Protein AF-A0A7W4CHC6-F1 (afdb_monomer_lite)

Radius of gyration: 14.71 Å; chains: 1; bounding box: 42×25×29 Å

Secondary structure (DSSP, 8-state):
--------SS-HHHHHHHH--HHHHHHHHHHHTTTPPP-PPP--------

pLDDT: mean 86.9, std 13.97, range [44.28, 97.88]

Structure (mmCIF, N/CA/C/O backbone):
data_AF-A0A7W4CHC6-F1
#
_entry.id   AF-A0A7W4CHC6-F1
#
loop_
_atom_site.group_PDB
_atom_site.id
_atom_site.type_symbol
_atom_site.label_atom_id
_atom_site.label_alt_id
_atom_site.label_comp_id
_atom_site.label_asym_id
_atom_site.label_entity_id
_atom_site.label_seq_id
_atom_site.pdbx_PDB_ins_code
_atom_site.Cartn_x
_atom_site.Cartn_y
_atom_site.Cartn_z
_atom_site.occupancy
_atom_site.B_iso_or_equiv
_atom_site.auth_seq_id
_atom_site.auth_comp_id
_atom_site.auth_asym_id
_atom_site.auth_atom_id
_atom_site.pdbx_PDB_model_num
ATOM 1 N N . ILE A 1 1 ? 3.337 17.498 13.153 1.00 60.31 1 ILE A N 1
ATOM 2 C CA . ILE A 1 1 ? 3.359 16.073 12.741 1.00 60.31 1 ILE A CA 1
ATOM 3 C C . ILE A 1 1 ? 1.922 15.718 12.384 1.00 60.31 1 ILE A C 1
ATOM 5 O O . ILE A 1 1 ? 1.061 15.936 13.226 1.00 60.31 1 ILE A O 1
ATOM 9 N N . SER A 1 2 ? 1.650 15.317 11.140 1.00 85.00 2 SER A N 1
ATOM 10 C CA . SER A 1 2 ? 0.296 14.988 10.664 1.00 85.00 2 SER A CA 1
ATOM 11 C C . SER A 1 2 ? 0.228 13.499 10.341 1.00 85.00 2 SER A C 1
ATOM 13 O O . SER A 1 2 ? 1.186 12.960 9.790 1.00 85.00 2 SER A O 1
ATOM 15 N N . SER A 1 3 ? -0.874 12.849 10.705 1.00 89.69 3 SER A N 1
ATOM 16 C CA . SER A 1 3 ? -1.131 11.436 10.404 1.00 89.69 3 SER A CA 1
ATOM 17 C C . SER A 1 3 ? -2.239 11.325 9.362 1.00 89.69 3 SER A C 1
ATOM 19 O O . SER A 1 3 ? -3.117 12.182 9.299 1.00 89.69 3 SER A O 1
ATOM 21 N N . THR A 1 4 ? -2.205 10.263 8.559 1.00 92.94 4 THR A N 1
ATOM 22 C CA . THR A 1 4 ? -3.248 9.957 7.569 1.00 92.94 4 THR A CA 1
ATOM 23 C C . THR A 1 4 ? -3.947 8.663 7.960 1.00 92.94 4 THR A C 1
ATOM 25 O O . THR A 1 4 ? -3.282 7.682 8.282 1.00 92.94 4 THR A O 1
ATOM 28 N N . ILE A 1 5 ? -5.281 8.660 7.922 1.00 94.19 5 ILE A N 1
ATOM 29 C CA . ILE A 1 5 ? -6.097 7.456 8.107 1.00 94.19 5 ILE A CA 1
ATOM 30 C C . ILE A 1 5 ? -6.621 7.031 6.738 1.00 94.19 5 ILE A C 1
ATOM 32 O O . ILE A 1 5 ? -7.155 7.852 5.994 1.00 94.19 5 ILE A O 1
ATOM 36 N N . MET A 1 6 ? -6.480 5.746 6.420 1.00 92.25 6 MET A N 1
ATOM 37 C CA . MET A 1 6 ? -7.043 5.131 5.220 1.00 92.25 6 MET A CA 1
ATOM 38 C C . MET A 1 6 ? -7.886 3.919 5.597 1.00 92.25 6 MET A C 1
ATOM 40 O O . MET A 1 6 ? -7.566 3.197 6.539 1.00 92.25 6 MET A O 1
ATOM 44 N N . ILE A 1 7 ? -8.952 3.697 4.832 1.00 94.25 7 ILE A N 1
ATOM 45 C CA . ILE A 1 7 ? -9.830 2.533 4.939 1.00 94.25 7 ILE A CA 1
ATOM 46 C C . ILE A 1 7 ? -9.904 1.847 3.578 1.00 94.25 7 ILE A C 1
ATOM 48 O O . ILE A 1 7 ? -9.881 2.510 2.542 1.00 94.25 7 ILE A O 1
ATOM 52 N N . SER A 1 8 ? -9.990 0.521 3.577 1.00 92.94 8 SER A N 1
ATOM 53 C CA . SER A 1 8 ? -10.141 -0.266 2.356 1.00 92.94 8 SER A CA 1
ATOM 54 C C . SER A 1 8 ? -11.060 -1.449 2.603 1.00 92.94 8 SER A C 1
ATOM 56 O O . SER A 1 8 ? -11.102 -1.994 3.704 1.00 92.94 8 SER A O 1
ATOM 58 N N . GLN A 1 9 ? -11.789 -1.835 1.559 1.00 91.81 9 GLN A N 1
ATOM 59 C CA . GLN A 1 9 ? -12.567 -3.074 1.536 1.00 91.81 9 GLN A CA 1
ATOM 60 C C . GLN A 1 9 ? -11.701 -4.289 1.177 1.00 91.81 9 GLN A C 1
ATOM 62 O O . GLN A 1 9 ? -12.125 -5.421 1.386 1.00 91.81 9 GLN A O 1
ATOM 67 N N . LEU A 1 10 ? -10.498 -4.060 0.638 1.00 92.38 10 LEU A N 1
ATOM 68 C CA . LEU A 1 10 ? -9.550 -5.111 0.288 1.00 92.38 10 LEU A CA 1
ATOM 69 C C . LEU A 1 10 ? -8.427 -5.172 1.326 1.00 92.38 10 LEU A C 1
ATOM 71 O O . LEU A 1 10 ? -7.900 -4.119 1.716 1.00 92.38 10 LEU A O 1
ATOM 75 N N . PRO 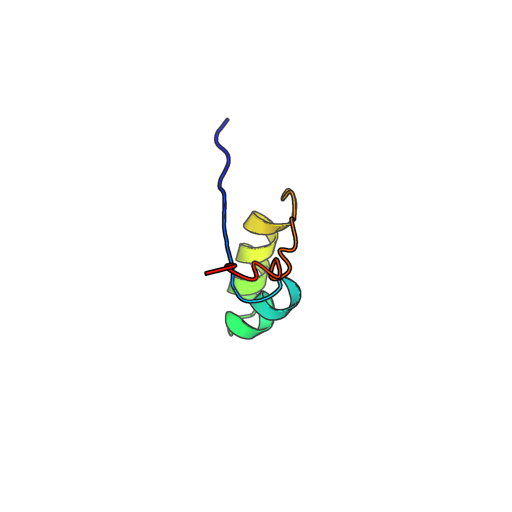A 1 11 ? -7.991 -6.376 1.731 1.00 91.69 11 PRO 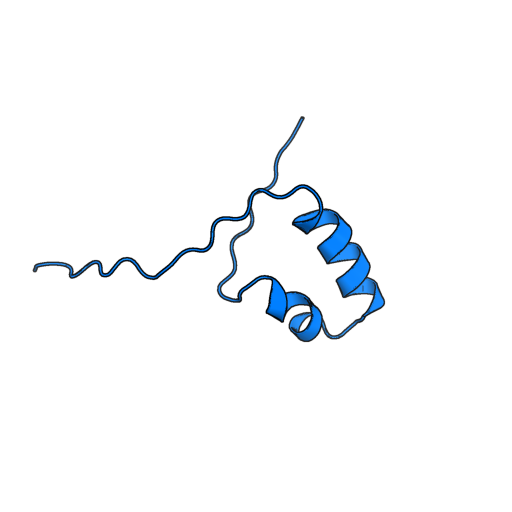A N 1
ATOM 76 C CA . PRO A 1 11 ? -6.835 -6.509 2.604 1.00 91.69 11 PRO A CA 1
ATOM 77 C C . PRO A 1 11 ? -5.582 -5.971 1.900 1.00 91.69 11 PRO A C 1
ATOM 79 O O . PRO A 1 11 ? -5.430 -6.105 0.685 1.00 91.69 11 PRO A O 1
ATOM 82 N N . VAL A 1 12 ? -4.640 -5.407 2.665 1.00 92.56 12 VAL A N 1
ATOM 83 C CA . VAL A 1 12 ? -3.427 -4.739 2.131 1.00 92.56 12 VAL A CA 1
ATOM 84 C C . VAL A 1 12 ? -2.639 -5.620 1.153 1.00 92.56 12 VAL A C 1
ATOM 86 O O . VAL A 1 12 ? -2.094 -5.128 0.169 1.00 92.56 12 VAL A O 1
ATOM 89 N N . LYS A 1 13 ? -2.620 -6.940 1.378 1.00 91.75 13 LYS A N 1
ATOM 90 C CA . LYS A 1 13 ? -1.935 -7.911 0.507 1.00 91.75 13 LYS A CA 1
ATOM 91 C C . LYS A 1 13 ? -2.445 -7.909 -0.945 1.00 91.75 13 LYS A C 1
ATOM 93 O O . LYS A 1 13 ? -1.713 -8.312 -1.839 1.00 91.75 13 LYS A O 1
ATOM 98 N N . GLU A 1 14 ? -3.682 -7.473 -1.180 1.00 94.94 14 GLU A N 1
ATOM 99 C CA . GLU A 1 14 ? -4.302 -7.438 -2.512 1.00 94.94 14 GLU A CA 1
ATOM 100 C C . GLU A 1 14 ? -4.049 -6.111 -3.240 1.00 94.94 14 GLU A C 1
ATOM 102 O O . GLU A 1 14 ? -4.249 -6.016 -4.451 1.00 94.94 14 GLU A O 1
ATOM 107 N N . TRP A 1 15 ? -3.552 -5.088 -2.536 1.00 94.62 15 TRP A N 1
ATOM 108 C CA . TRP A 1 15 ? -3.381 -3.752 -3.106 1.00 94.62 15 TRP A CA 1
ATOM 109 C C . TRP A 1 15 ? -2.332 -3.725 -4.218 1.00 94.62 15 TRP A C 1
ATOM 111 O O . TRP A 1 15 ? -2.530 -3.032 -5.212 1.00 94.62 15 TRP A O 1
ATOM 121 N N . TYR A 1 16 ? -1.253 -4.507 -4.093 1.00 95.69 16 TYR A N 1
ATOM 122 C CA . TYR A 1 16 ? -0.208 -4.571 -5.122 1.00 95.69 16 TYR A CA 1
ATOM 123 C C . TYR A 1 16 ? -0.788 -4.987 -6.482 1.00 95.69 16 TYR A C 1
ATOM 125 O O . TYR A 1 16 ? -0.561 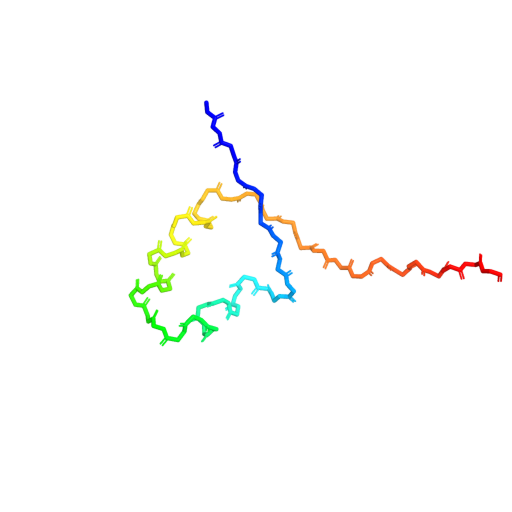-4.325 -7.492 1.00 95.69 16 TYR A O 1
ATOM 133 N N . ALA A 1 17 ? -1.596 -6.053 -6.493 1.00 95.81 17 ALA A N 1
ATOM 134 C CA . ALA A 1 17 ? -2.246 -6.553 -7.700 1.00 95.81 17 ALA A CA 1
ATOM 135 C C . ALA A 1 17 ? -3.319 -5.584 -8.225 1.00 95.81 17 ALA A C 1
ATOM 137 O O . ALA A 1 17 ? -3.434 -5.396 -9.433 1.00 95.81 17 ALA A O 1
ATOM 138 N N . MET A 1 18 ? -4.067 -4.934 -7.326 1.00 95.56 18 MET A N 1
ATOM 139 C CA . MET A 1 18 ? -5.109 -3.963 -7.680 1.00 95.56 18 MET A CA 1
ATOM 140 C C . MET A 1 18 ? -4.554 -2.735 -8.424 1.00 95.56 18 MET A C 1
ATOM 142 O O . MET A 1 18 ? -5.210 -2.218 -9.325 1.00 95.56 18 MET A O 1
ATOM 146 N N . ILE A 1 19 ? -3.360 -2.256 -8.059 1.00 94.81 19 ILE A N 1
ATOM 147 C CA . ILE A 1 19 ? -2.759 -1.041 -8.642 1.00 94.81 19 ILE A CA 1
ATOM 148 C C . ILE A 1 19 ? -2.303 -1.267 -10.096 1.00 94.81 19 ILE A C 1
ATOM 150 O O . ILE A 1 19 ? -2.249 -0.319 -10.880 1.00 94.81 19 ILE A O 1
ATOM 154 N N . GLY A 1 20 ? -1.975 -2.505 -10.478 1.00 91.75 20 GLY A N 1
ATOM 155 C CA . GLY A 1 20 ? -1.662 -2.902 -11.859 1.00 91.75 20 GLY A CA 1
ATOM 156 C C . GLY A 1 20 ? -0.311 -2.416 -12.412 1.00 91.75 20 GLY A C 1
ATOM 157 O O . GLY A 1 20 ? 0.217 -3.028 -13.338 1.00 91.75 20 GLY A O 1
ATOM 158 N N . ASN A 1 21 ? 0.289 -1.366 -11.843 1.00 97.50 21 ASN A N 1
ATOM 159 C CA . ASN A 1 21 ? 1.643 -0.906 -12.159 1.00 97.50 21 ASN A CA 1
ATOM 160 C C . ASN A 1 21 ? 2.594 -1.192 -10.990 1.00 97.50 21 ASN A C 1
ATOM 162 O O . ASN A 1 21 ? 2.442 -0.610 -9.917 1.00 97.50 21 ASN A O 1
ATOM 166 N N . ALA 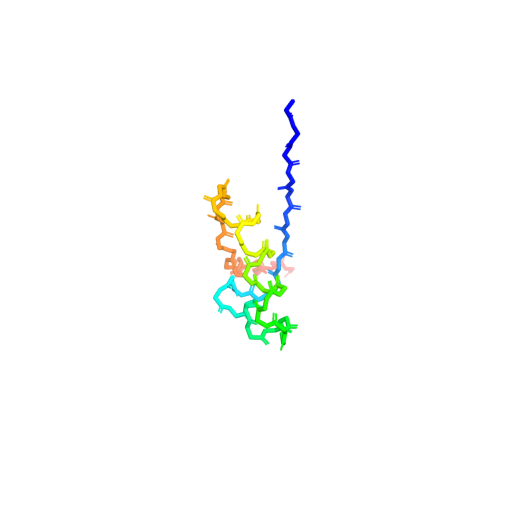A 1 22 ? 3.597 -2.042 -11.228 1.00 97.12 22 ALA A N 1
ATOM 167 C CA . ALA A 1 22 ? 4.557 -2.479 -10.214 1.00 97.12 22 ALA A CA 1
ATOM 168 C C . ALA A 1 22 ? 5.295 -1.309 -9.542 1.00 97.12 22 ALA A C 1
ATOM 170 O O . ALA A 1 22 ? 5.263 -1.175 -8.325 1.00 97.12 22 ALA A O 1
ATOM 171 N N . THR A 1 23 ? 5.874 -0.397 -10.328 1.00 97.88 23 THR A N 1
ATOM 172 C CA . THR A 1 23 ? 6.641 0.742 -9.797 1.00 97.88 23 THR A CA 1
ATOM 173 C C . THR A 1 23 ? 5.782 1.672 -8.942 1.00 97.88 23 THR A C 1
ATOM 175 O O . THR A 1 23 ? 6.236 2.168 -7.911 1.00 97.88 23 THR A O 1
ATOM 178 N N . VAL A 1 24 ? 4.531 1.908 -9.350 1.00 97.38 24 VAL A N 1
ATOM 179 C CA . VAL A 1 24 ? 3.585 2.711 -8.563 1.00 97.38 24 VAL A CA 1
ATOM 180 C C . VAL A 1 24 ? 3.173 1.969 -7.296 1.00 97.38 24 VAL A C 1
ATOM 182 O O . VAL A 1 24 ? 3.118 2.587 -6.236 1.00 97.38 24 VAL A O 1
ATOM 185 N N . ALA A 1 25 ? 2.907 0.665 -7.386 1.00 96.81 25 ALA A N 1
ATOM 186 C CA . ALA A 1 25 ? 2.534 -0.155 -6.240 1.00 96.81 25 ALA A CA 1
ATOM 187 C C . ALA A 1 25 ? 3.638 -0.170 -5.178 1.00 96.81 25 ALA A C 1
ATOM 189 O O . ALA A 1 25 ? 3.350 0.088 -4.010 1.00 96.81 25 ALA A O 1
ATOM 190 N N . ASP A 1 26 ? 4.890 -0.373 -5.587 1.00 96.38 26 ASP A N 1
ATOM 191 C CA . ASP A 1 26 ? 6.049 -0.328 -4.695 1.00 96.38 26 ASP A CA 1
ATOM 192 C C . ASP A 1 26 ? 6.160 1.032 -3.994 1.00 96.38 26 ASP A C 1
ATOM 194 O O . ASP A 1 26 ? 6.166 1.103 -2.766 1.00 96.38 26 ASP A O 1
ATOM 198 N N . ALA A 1 27 ? 6.148 2.133 -4.754 1.00 96.88 27 ALA A N 1
ATOM 199 C CA . ALA A 1 27 ? 6.270 3.475 -4.184 1.00 96.88 27 ALA A CA 1
ATOM 200 C C . ALA A 1 27 ? 5.094 3.859 -3.265 1.00 96.88 27 ALA A C 1
ATOM 202 O O . ALA A 1 27 ? 5.273 4.600 -2.293 1.00 96.88 27 ALA A O 1
ATOM 203 N N . LEU A 1 28 ? 3.879 3.395 -3.572 1.00 94.25 28 LEU A N 1
ATOM 204 C CA . LEU A 1 28 ? 2.689 3.680 -2.773 1.00 94.25 28 LEU A CA 1
ATOM 205 C C . LEU A 1 28 ? 2.694 2.875 -1.469 1.00 94.25 28 LEU A C 1
ATOM 207 O O . LEU A 1 28 ? 2.463 3.442 -0.401 1.00 94.25 28 LEU A O 1
ATOM 211 N N . LEU A 1 29 ? 2.980 1.574 -1.540 1.00 94.38 29 LEU A N 1
ATOM 212 C CA . LEU A 1 29 ? 3.012 0.709 -0.361 1.00 94.38 29 LEU A CA 1
ATOM 213 C C . LEU A 1 29 ? 4.169 1.069 0.571 1.00 94.38 29 LEU A C 1
ATOM 215 O O . LEU A 1 29 ? 3.978 1.053 1.786 1.00 94.38 29 LEU A O 1
ATOM 219 N N . ASP A 1 30 ? 5.316 1.484 0.033 1.00 95.25 30 ASP A N 1
ATOM 220 C CA . ASP A 1 30 ? 6.437 1.956 0.849 1.00 95.25 30 ASP A CA 1
ATOM 221 C C . ASP A 1 30 ? 6.072 3.220 1.648 1.00 95.25 30 ASP A C 1
ATOM 223 O O . ASP A 1 30 ? 6.389 3.348 2.826 1.00 95.25 30 ASP A O 1
ATOM 227 N N . ARG A 1 31 ? 5.292 4.137 1.067 1.00 92.44 31 ARG A N 1
ATOM 228 C CA . ARG A 1 31 ? 4.836 5.337 1.792 1.00 92.44 31 ARG A CA 1
ATOM 229 C C . ARG A 1 31 ? 3.717 5.059 2.785 1.00 92.44 31 ARG A C 1
ATOM 231 O O . ARG A 1 31 ? 3.683 5.671 3.851 1.00 92.44 31 ARG A O 1
ATOM 238 N N . LEU A 1 32 ? 2.766 4.206 2.413 1.00 92.62 32 LEU A N 1
ATOM 239 C CA . LEU A 1 32 ? 1.539 4.019 3.184 1.00 92.62 32 LEU A CA 1
ATOM 240 C C . LEU A 1 32 ? 1.667 2.953 4.262 1.00 92.62 32 LEU A C 1
ATOM 242 O O . LEU A 1 32 ? 1.038 3.098 5.302 1.00 92.62 32 LEU A O 1
ATOM 246 N N . ILE A 1 33 ? 2.435 1.888 4.025 1.00 92.06 33 ILE A N 1
ATOM 247 C CA . ILE A 1 33 ? 2.420 0.696 4.880 1.00 92.06 33 ILE A CA 1
ATOM 248 C C . ILE A 1 33 ? 3.628 0.640 5.813 1.00 92.06 33 ILE A C 1
ATOM 250 O O . ILE A 1 33 ? 3.468 0.210 6.957 1.00 92.06 33 ILE A O 1
ATOM 254 N N . HIS A 1 34 ? 4.798 1.114 5.368 1.00 88.50 34 HIS A N 1
ATOM 255 C CA . HIS A 1 34 ? 6.089 0.941 6.052 1.00 88.50 34 HIS A CA 1
ATOM 256 C C . HIS A 1 34 ? 6.096 1.445 7.506 1.00 88.50 34 HIS A C 1
ATOM 258 O O . HIS A 1 34 ? 6.772 0.867 8.349 1.00 88.50 34 HIS A O 1
ATOM 264 N N . ASN A 1 35 ? 5.293 2.467 7.829 1.00 88.19 35 ASN A N 1
ATOM 265 C CA . ASN A 1 35 ? 5.127 2.975 9.197 1.00 88.19 35 ASN A CA 1
ATOM 266 C C . ASN A 1 35 ? 3.649 3.092 9.621 1.00 88.19 35 ASN A C 1
ATOM 268 O O . ASN A 1 35 ? 3.259 4.026 10.321 1.00 88.19 35 ASN A O 1
ATOM 272 N N . SER A 1 36 ? 2.800 2.178 9.140 1.00 92.75 36 SER A N 1
ATOM 273 C CA . SER A 1 36 ? 1.367 2.180 9.457 1.00 92.75 36 SER A CA 1
ATOM 274 C C . SER A 1 36 ? 1.023 1.328 10.671 1.00 92.75 36 SER A C 1
ATOM 276 O O . SER A 1 36 ? 1.532 0.221 10.855 1.00 92.75 36 SER A O 1
ATOM 278 N N . HIS A 1 37 ? 0.062 1.805 11.458 1.00 93.31 37 HIS A N 1
ATOM 279 C CA . HIS A 1 37 ? -0.690 0.945 12.361 1.00 93.31 37 HIS A CA 1
ATOM 280 C C . HIS A 1 37 ? -1.840 0.307 11.584 1.00 93.31 37 HIS A C 1
ATOM 282 O O . HIS A 1 37 ? -2.714 1.004 11.070 1.00 93.31 37 HIS A O 1
ATOM 288 N N . ARG A 1 38 ? -1.830 -1.023 11.488 1.00 91.56 38 ARG A N 1
ATOM 289 C CA . ARG A 1 38 ? -2.836 -1.782 10.742 1.00 91.56 38 ARG A CA 1
ATOM 290 C C . ARG A 1 38 ? -3.882 -2.356 11.683 1.00 91.56 38 ARG A C 1
ATOM 292 O O . ARG A 1 38 ? -3.544 -3.026 12.655 1.00 91.56 38 ARG A O 1
ATOM 299 N N . ILE A 1 39 ? -5.145 -2.123 11.349 1.00 92.25 39 ILE A N 1
ATOM 300 C CA . ILE A 1 39 ? -6.299 -2.688 12.043 1.00 92.25 39 ILE A CA 1
ATOM 301 C C . ILE A 1 39 ? -7.132 -3.406 10.987 1.00 92.25 39 ILE A C 1
ATOM 303 O O . ILE A 1 39 ? -7.727 -2.767 10.123 1.00 92.25 39 ILE A O 1
ATOM 307 N N . GLU A 1 40 ? -7.143 -4.735 11.038 1.00 89.88 40 GLU A N 1
ATOM 308 C CA . GLU A 1 40 ? -8.016 -5.536 10.182 1.00 89.88 40 GLU A CA 1
ATOM 309 C C . GLU A 1 40 ? -9.415 -5.540 10.799 1.00 89.88 40 GLU A C 1
ATOM 311 O O . GLU A 1 40 ? -9.613 -5.989 11.933 1.00 89.88 40 GLU A O 1
ATOM 316 N N . LEU A 1 41 ? -10.378 -4.990 10.064 1.00 87.12 41 LEU A N 1
ATOM 317 C CA . LEU A 1 41 ? -11.766 -4.942 10.494 1.00 87.12 41 LEU A CA 1
ATOM 318 C C . LEU A 1 41 ? -12.479 -6.194 10.006 1.00 87.12 41 LEU A C 1
ATOM 320 O O . LEU A 1 41 ? -12.579 -6.451 8.809 1.00 87.12 41 LEU A O 1
ATOM 324 N N . TYR A 1 42 ? -13.015 -6.950 10.952 1.00 83.25 42 TYR A N 1
ATOM 325 C CA . TYR A 1 42 ? -13.958 -8.013 10.655 1.00 83.25 42 TYR A CA 1
ATOM 326 C C . TYR A 1 42 ? -15.369 -7.440 10.718 1.00 83.25 42 TYR A C 1
ATOM 328 O O . TYR A 1 42 ? -15.619 -6.539 11.528 1.00 83.25 42 TYR A O 1
ATOM 336 N N . PRO A 1 43 ? -16.306 -7.947 9.902 1.00 78.38 43 PRO A N 1
ATOM 337 C CA . PRO A 1 43 ? -17.705 -7.617 10.081 1.00 78.38 43 PRO A CA 1
ATOM 338 C C . PRO A 1 43 ? -18.089 -7.954 11.521 1.00 78.38 43 PRO A C 1
ATOM 340 O O . PRO A 1 43 ? -18.110 -9.114 11.935 1.00 78.38 43 PRO A O 1
ATOM 343 N N . ILE A 1 44 ? -18.373 -6.918 12.307 1.00 68.81 44 ILE A N 1
ATOM 344 C CA . ILE A 1 44 ? -19.101 -7.093 13.551 1.00 68.81 44 ILE A CA 1
ATOM 345 C C . ILE A 1 44 ? -20.458 -7.643 13.129 1.00 68.81 44 ILE A C 1
ATOM 347 O O . ILE A 1 44 ? -21.162 -7.029 12.327 1.00 68.81 44 ILE A O 1
ATOM 351 N N . ASN A 1 45 ? -20.803 -8.826 13.639 1.00 61.09 45 ASN A N 1
ATOM 352 C CA . ASN A 1 45 ? -22.158 -9.354 13.577 1.00 61.09 45 ASN A CA 1
ATOM 353 C C . ASN A 1 45 ? -23.059 -8.429 14.404 1.00 61.09 45 ASN A C 1
ATOM 355 O O . ASN A 1 45 ? -23.470 -8.770 15.512 1.00 61.09 45 ASN A O 1
ATOM 359 N N . LEU A 1 46 ? -23.349 -7.239 13.883 1.00 57.75 46 LEU A N 1
ATOM 360 C CA . LEU A 1 46 ? -24.398 -6.387 14.395 1.00 57.75 46 LEU A CA 1
ATOM 361 C C . LEU A 1 46 ? -25.690 -7.024 13.901 1.00 57.75 46 LEU A C 1
ATOM 363 O O . LEU A 1 46 ? -26.256 -6.638 12.880 1.00 57.75 46 LEU A O 1
ATOM 367 N N . LYS A 1 47 ? -26.147 -8.065 14.602 1.00 62.44 47 LYS A N 1
ATOM 368 C CA . LYS A 1 47 ? -27.565 -8.389 14.545 1.00 62.44 47 LYS A CA 1
ATOM 369 C C . LYS A 1 47 ? -28.259 -7.166 15.125 1.00 62.44 47 LYS A C 1
ATOM 371 O O . LYS A 1 47 ? -28.306 -7.012 16.341 1.00 62.44 47 LYS A O 1
ATOM 376 N N . MET A 1 48 ? -28.709 -6.263 14.256 1.00 51.78 48 MET A N 1
ATOM 377 C CA . MET A 1 48 ? -29.734 -5.299 14.618 1.00 51.78 48 MET A CA 1
ATOM 378 C C . MET A 1 48 ? -30.908 -6.137 15.110 1.00 51.78 48 MET A C 1
ATOM 380 O O . MET A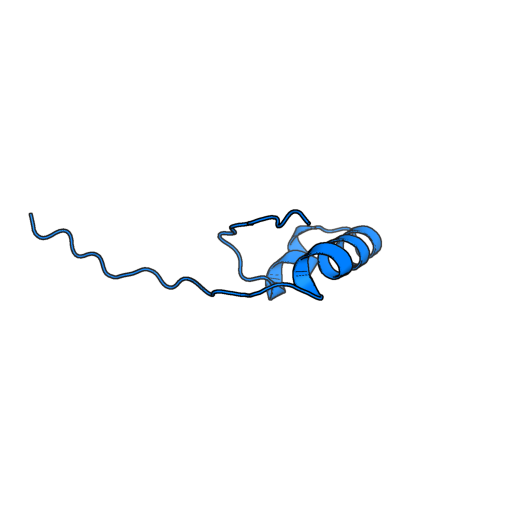 1 48 ? -31.608 -6.764 14.321 1.00 51.78 48 MET A O 1
ATOM 384 N N . GLN A 1 49 ? -31.032 -6.242 16.429 1.00 47.78 49 GLN A N 1
ATOM 385 C CA . GLN A 1 49 ? -32.268 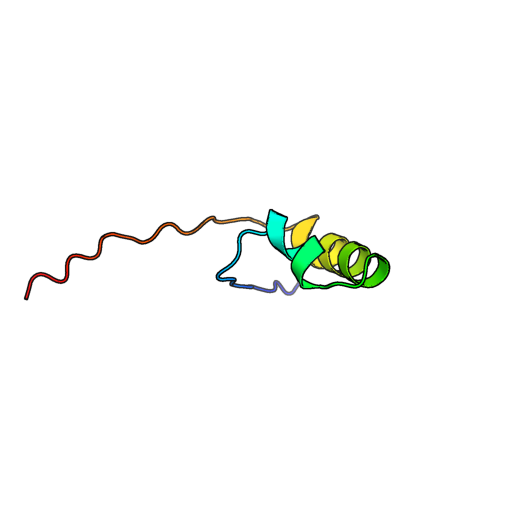-6.668 17.051 1.00 47.78 49 GLN A CA 1
ATOM 386 C C . GLN A 1 49 ? -33.246 -5.525 16.793 1.00 47.78 49 GLN A C 1
ATOM 388 O O . GLN A 1 49 ? -33.132 -4.460 17.399 1.00 47.78 49 GLN A O 1
ATOM 393 N N . ALA A 1 50 ? -34.100 -5.729 15.796 1.00 44.28 50 ALA A N 1
ATOM 394 C CA . ALA A 1 50 ? -35.372 -5.043 15.660 1.00 44.28 50 ALA A CA 1
ATOM 395 C C . ALA A 1 50 ? -36.455 -5.962 16.230 1.00 44.28 50 ALA A C 1
ATOM 397 O O . ALA A 1 50 ? -36.330 -7.194 16.021 1.00 44.28 50 ALA A O 1
#

Foldseek 3Di:
DDDDDDDDPDDLVCQCVVVVDNVCSVVVCCVDPVPDDDDDDDPDPPPPPD

Sequence (50 aa):
ISSTIMISQLPVKEWYAMIGNATVADALLDRLIHNSHRIELYPINLKMQA